Protein AF-A0A846NAR0-F1 (afdb_monomer)

Foldseek 3Di:
DCVVLVHDDVQLVVLLVVVQVCPVVVLDDCVQQPNADSHPPPVVSSVVLSVCLSVVHRNNVLCVVGPVSSVVVSD

Solvent-accessible surface area (backbone atoms only — not comparable to full-atom values): 4236 Å² total; per-residue (Å²): 109,39,77,84,60,72,43,62,63,66,62,52,49,52,43,51,51,50,52,24,52,33,34,74,72,63,78,37,5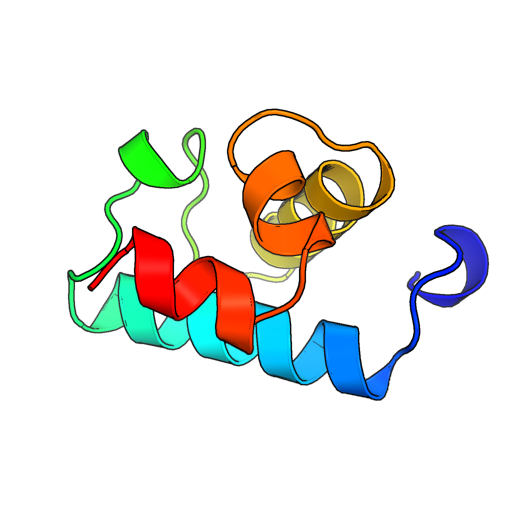2,44,74,69,51,70,67,41,65,48,50,87,88,42,61,67,37,50,55,49,48,54,51,24,23,67,66,50,41,76,50,14,40,48,52,60,64,34,61,75,56,34,42,72,73,75,111

Nearest PDB structures (foldseek):
  6x6u-assembly1_C  TM=9.647E-01  e=4.588E-04  Pyrococcus furiosus COM1
  1aor-assembly1_B  TM=8.994E-01  e=8.967E-04  Pyrococcus furiosus
  8c0z-assembly1_A  TM=9.297E-01  e=6.695E-03  Aromatoleum aromaticum

pLDDT: mean 96.47, std 2.85, range [78.19, 98.44]

Mean predicted aligned error: 2.06 Å

Sequence (75 aa):
MTDRLGLENNEAGWLVGWVMECYEKGYLTKDDIGGLEMKWGNVEAVRQLLHMTAHRQGFGDLLAEGVMRASQRIG

Secondary structure (DSSP, 8-state):
-HHHHT--HHHHHHHHHHHHHHHHTTSS-TTTTTT----TT-HHHHHHHHHHHHTT-THHHHHTT-HHHHHHHH-

Radius of gyration: 11.05 Å; Cα contacts (8 Å, |Δi|>4): 79; chains: 1; bounding box: 28×19×23 Å

Structure (mmCIF, N/CA/C/O backbone):
data_AF-A0A846NAR0-F1
#
_entry.id   AF-A0A846NAR0-F1
#
loop_
_atom_site.group_PDB
_atom_site.id
_atom_site.type_symbol
_atom_site.label_atom_id
_atom_site.label_alt_id
_atom_site.label_comp_id
_atom_site.label_asym_id
_atom_site.label_entity_id
_atom_site.label_seq_id
_atom_site.pdbx_PDB_ins_code
_atom_site.Cartn_x
_atom_site.Cartn_y
_atom_site.Cartn_z
_atom_site.occupancy
_atom_site.B_iso_or_equiv
_atom_site.auth_seq_id
_atom_site.auth_comp_id
_atom_site.auth_asym_id
_atom_site.auth_atom_id
_atom_site.pdbx_PDB_model_num
ATOM 1 N N . MET A 1 1 ? 15.087 -6.689 0.627 1.00 90.44 1 MET A N 1
ATOM 2 C CA . MET A 1 1 ? 14.154 -7.611 -0.076 1.00 90.44 1 MET A CA 1
ATOM 3 C C . MET A 1 1 ? 13.704 -7.001 -1.393 1.00 90.44 1 MET A C 1
ATOM 5 O O . MET A 1 1 ? 13.718 -7.706 -2.388 1.00 90.44 1 MET A O 1
ATOM 9 N N . THR A 1 2 ? 13.363 -5.713 -1.388 1.00 95.06 2 THR A N 1
ATOM 10 C CA . THR A 1 2 ? 13.027 -4.886 -2.554 1.00 95.06 2 THR A CA 1
ATOM 11 C C . THR A 1 2 ? 14.018 -5.061 -3.707 1.00 95.06 2 THR A C 1
ATOM 13 O O . THR A 1 2 ? 13.582 -5.447 -4.785 1.00 95.06 2 THR A O 1
ATOM 16 N N . ASP A 1 3 ? 15.331 -4.996 -3.451 1.00 97.12 3 ASP A N 1
ATOM 17 C CA . ASP A 1 3 ? 16.364 -5.260 -4.475 1.00 97.12 3 ASP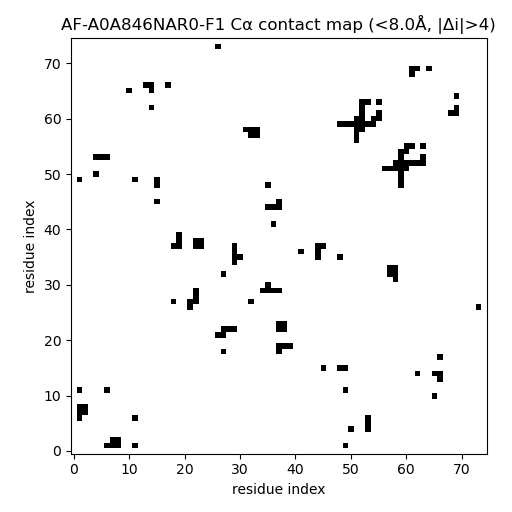 A CA 1
ATOM 18 C C . ASP A 1 3 ? 16.225 -6.631 -5.160 1.00 97.12 3 ASP A C 1
ATOM 20 O O . ASP A 1 3 ? 16.370 -6.748 -6.372 1.00 97.12 3 ASP A O 1
ATOM 24 N N . ARG A 1 4 ? 15.918 -7.690 -4.393 1.00 97.88 4 ARG A N 1
ATOM 25 C CA . ARG A 1 4 ? 15.756 -9.056 -4.929 1.00 97.88 4 ARG A CA 1
ATOM 26 C C . ARG A 1 4 ? 14.458 -9.228 -5.714 1.00 97.88 4 ARG A C 1
ATOM 28 O O . ARG A 1 4 ? 14.395 -10.092 -6.578 1.00 97.88 4 ARG A O 1
ATOM 35 N N . LEU A 1 5 ? 13.434 -8.449 -5.373 1.00 97.69 5 LEU A N 1
ATOM 36 C CA . LEU A 1 5 ? 12.135 -8.448 -6.045 1.00 97.69 5 LEU A CA 1
ATOM 37 C C . LEU A 1 5 ? 12.085 -7.462 -7.224 1.00 97.69 5 LEU A C 1
ATOM 39 O O . LEU A 1 5 ? 11.091 -7.441 -7.940 1.00 97.69 5 L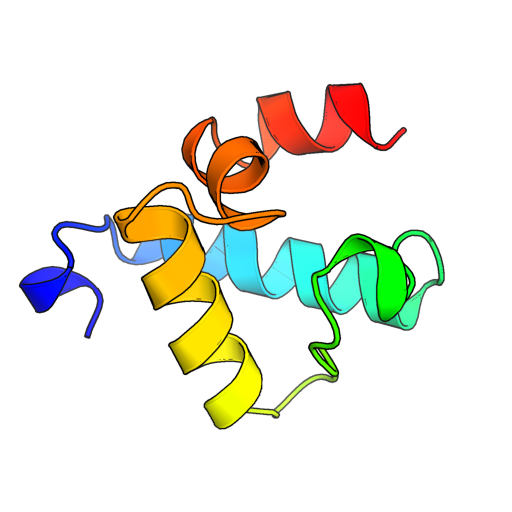EU A O 1
ATOM 43 N N . GLY A 1 6 ? 13.125 -6.645 -7.424 1.00 97.19 6 GLY A N 1
ATOM 44 C CA . GLY A 1 6 ? 13.146 -5.604 -8.453 1.00 97.19 6 GLY A CA 1
ATOM 45 C C . GLY A 1 6 ? 12.204 -4.430 -8.164 1.00 97.19 6 GLY A C 1
ATOM 46 O O . GLY A 1 6 ? 11.729 -3.790 -9.097 1.00 97.19 6 GLY A O 1
ATOM 47 N N . LEU A 1 7 ? 11.909 -4.159 -6.888 1.00 97.62 7 LEU A N 1
ATOM 48 C CA . LEU A 1 7 ? 11.054 -3.048 -6.467 1.00 97.62 7 LEU A CA 1
ATOM 49 C C . LEU A 1 7 ? 11.895 -1.831 -6.077 1.00 97.62 7 LEU A C 1
ATOM 51 O O . LEU A 1 7 ? 12.892 -1.967 -5.368 1.00 97.62 7 LEU A O 1
ATOM 55 N N . GLU A 1 8 ? 11.445 -0.643 -6.477 1.00 97.19 8 GLU A N 1
ATOM 56 C CA . GLU A 1 8 ? 11.984 0.617 -5.964 1.00 97.19 8 GLU A CA 1
ATOM 57 C C . GLU A 1 8 ? 11.622 0.749 -4.471 1.00 97.19 8 GLU A C 1
ATOM 59 O O . GLU A 1 8 ? 10.498 0.457 -4.055 1.00 97.19 8 GLU A O 1
ATOM 64 N N . ASN A 1 9 ? 12.603 1.103 -3.641 1.00 96.06 9 ASN A N 1
ATOM 65 C CA . ASN A 1 9 ? 12.495 0.984 -2.191 1.00 96.06 9 ASN A CA 1
ATOM 66 C C . ASN A 1 9 ? 11.576 2.041 -1.565 1.00 96.06 9 ASN A C 1
ATOM 68 O O . ASN A 1 9 ? 10.867 1.739 -0.603 1.00 96.06 9 ASN A O 1
ATOM 72 N N . ASN A 1 10 ? 11.593 3.267 -2.084 1.00 96.69 10 ASN A N 1
ATOM 73 C CA . ASN A 1 10 ? 10.770 4.356 -1.576 1.00 96.69 10 ASN A CA 1
ATOM 74 C C . ASN A 1 10 ? 9.283 4.143 -1.920 1.00 96.69 10 ASN A C 1
ATOM 76 O O . ASN A 1 10 ? 8.437 4.187 -1.027 1.00 96.69 10 ASN A O 1
ATOM 80 N N . GLU A 1 11 ? 8.975 3.7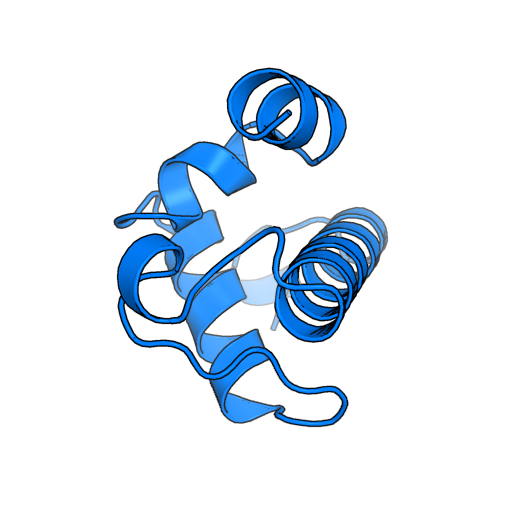86 -3.167 1.00 96.19 11 GLU A N 1
ATOM 81 C CA . GLU A 1 11 ? 7.622 3.434 -3.615 1.00 96.19 11 GLU A CA 1
ATOM 82 C C . GLU A 1 11 ? 7.075 2.216 -2.866 1.00 96.19 11 GLU A C 1
ATOM 84 O O . GLU A 1 11 ? 5.927 2.222 -2.420 1.00 96.19 11 GLU A O 1
ATOM 89 N N . ALA A 1 12 ? 7.902 1.188 -2.644 1.00 97.62 12 ALA A N 1
ATOM 90 C CA . ALA A 1 12 ? 7.511 0.039 -1.830 1.00 97.62 12 ALA A CA 1
ATOM 91 C C . ALA A 1 12 ? 7.150 0.447 -0.390 1.00 97.62 12 ALA A C 1
ATOM 93 O O . ALA A 1 12 ? 6.183 -0.070 0.172 1.00 97.62 12 ALA A O 1
ATOM 94 N N . GLY A 1 13 ? 7.899 1.383 0.200 1.00 97.12 13 GLY A N 1
ATOM 95 C CA . GLY A 1 13 ? 7.622 1.917 1.533 1.00 97.12 13 GLY A CA 1
ATOM 96 C C . GLY A 1 13 ? 6.290 2.666 1.604 1.00 97.12 13 GLY A C 1
ATOM 97 O O . GLY A 1 13 ? 5.473 2.384 2.483 1.00 97.12 13 GLY A O 1
ATOM 98 N N . TRP A 1 14 ? 6.041 3.579 0.662 1.00 97.06 14 TRP A N 1
ATOM 99 C CA . TRP A 1 14 ? 4.787 4.337 0.593 1.00 97.06 14 TRP A CA 1
ATOM 100 C C . TRP A 1 14 ? 3.576 3.444 0.345 1.00 97.06 14 TRP A C 1
ATOM 102 O O . TRP A 1 14 ? 2.552 3.599 1.006 1.00 97.06 14 TRP A O 1
ATOM 112 N N . LEU A 1 15 ? 3.710 2.468 -0.549 1.00 97.50 15 LEU A N 1
ATOM 113 C CA . LEU A 1 15 ? 2.672 1.490 -0.850 1.00 97.50 15 LEU A CA 1
ATOM 114 C C . LEU A 1 15 ? 2.291 0.662 0.376 1.00 97.50 15 LEU A C 1
ATOM 116 O O . LEU A 1 15 ? 1.107 0.514 0.670 1.00 97.50 15 LEU A O 1
ATOM 120 N N . VAL A 1 16 ? 3.275 0.170 1.131 1.00 98.12 16 VAL A N 1
ATOM 121 C CA . VAL A 1 16 ? 3.020 -0.569 2.376 1.00 98.12 16 VAL A CA 1
ATOM 122 C C . VAL A 1 16 ? 2.343 0.317 3.420 1.00 98.12 16 VAL A C 1
ATOM 124 O O . VAL A 1 16 ? 1.356 -0.111 4.019 1.00 98.12 16 VAL A O 1
ATOM 127 N N . GLY A 1 17 ? 2.844 1.539 3.624 1.00 98.12 17 GLY A N 1
ATOM 128 C CA . GLY A 1 17 ? 2.261 2.483 4.580 1.00 98.12 17 GLY A CA 1
ATOM 129 C C . GLY A 1 17 ? 0.809 2.820 4.243 1.00 98.12 17 GLY A C 1
ATOM 130 O O . GLY A 1 17 ? -0.051 2.778 5.118 1.00 98.12 17 GLY A O 1
ATOM 131 N N . TRP A 1 18 ? 0.521 3.054 2.962 1.00 97.69 18 TRP A N 1
ATOM 132 C CA . TRP A 1 18 ? -0.830 3.323 2.480 1.00 97.69 18 TRP A CA 1
ATOM 133 C C . TRP A 1 18 ? -1.782 2.147 2.734 1.00 97.69 18 TRP A C 1
ATOM 135 O O . TRP A 1 18 ? -2.867 2.343 3.274 1.00 97.69 18 TRP A O 1
ATOM 145 N N . VAL A 1 19 ? -1.363 0.912 2.430 1.00 98.00 19 VAL A N 1
ATOM 146 C CA . VAL A 1 19 ? -2.189 -0.280 2.695 1.00 98.00 19 VAL A CA 1
ATOM 147 C C . VAL A 1 19 ? -2.446 -0.464 4.193 1.00 98.00 19 VAL A C 1
ATOM 149 O O . VAL A 1 19 ? -3.569 -0.792 4.573 1.00 98.00 19 VAL A O 1
ATOM 152 N N . MET A 1 20 ? -1.444 -0.237 5.050 1.00 98.31 20 MET A N 1
ATOM 153 C CA . MET A 1 20 ? -1.619 -0.314 6.507 1.00 98.31 20 MET A CA 1
ATOM 154 C C . MET A 1 20 ? -2.601 0.734 7.027 1.00 98.31 20 MET A C 1
ATOM 156 O O . MET A 1 20 ? -3.470 0.406 7.832 1.00 98.31 20 MET A O 1
ATOM 160 N N . GLU A 1 21 ? -2.505 1.973 6.549 1.00 97.81 21 GLU A N 1
ATOM 161 C CA . GLU A 1 21 ? -3.410 3.050 6.949 1.00 97.81 21 GLU A CA 1
ATOM 162 C C . GLU A 1 21 ? -4.846 2.794 6.470 1.00 97.81 21 GLU A C 1
ATOM 164 O O . GLU A 1 21 ? -5.797 2.958 7.237 1.00 97.81 21 GLU A O 1
ATOM 169 N N . CYS A 1 22 ? -5.020 2.338 5.227 1.00 97.12 22 CYS A N 1
ATOM 170 C CA . CYS A 1 22 ? -6.325 1.947 4.701 1.00 97.12 22 CYS A CA 1
ATOM 171 C C . CYS A 1 22 ? -6.934 0.784 5.492 1.00 97.12 22 CYS A C 1
ATOM 173 O O . CYS A 1 22 ? -8.132 0.805 5.772 1.00 97.12 22 CYS A O 1
ATOM 175 N N . TYR A 1 23 ? -6.126 -0.201 5.887 1.00 97.81 23 TYR A N 1
ATOM 176 C CA . TYR A 1 23 ? -6.575 -1.313 6.722 1.00 97.81 23 TYR A CA 1
ATOM 177 C C . TYR A 1 23 ? -6.961 -0.854 8.134 1.00 97.81 23 TYR A C 1
ATOM 179 O O . TYR A 1 23 ? -8.033 -1.194 8.629 1.00 97.81 23 TYR A O 1
ATOM 187 N N . GLU A 1 24 ? -6.129 -0.030 8.776 1.00 97.88 24 GLU A N 1
ATOM 188 C CA . GLU A 1 24 ? -6.391 0.514 10.114 1.00 97.88 24 GLU A CA 1
ATOM 189 C C . GLU A 1 24 ? -7.666 1.367 10.157 1.00 97.88 24 GLU A C 1
ATOM 191 O O . GLU A 1 24 ? -8.441 1.280 11.110 1.00 97.88 24 GLU A O 1
ATOM 196 N N . LYS A 1 25 ? -7.916 2.156 9.108 1.00 96.69 25 LYS A N 1
ATOM 197 C CA . LYS A 1 25 ? -9.114 2.999 8.984 1.00 96.69 25 LYS A CA 1
ATOM 198 C C . LYS A 1 25 ? -10.345 2.253 8.457 1.00 96.69 25 LYS A C 1
ATOM 200 O O . LYS A 1 25 ? -11.414 2.852 8.381 1.00 96.69 25 LYS A O 1
ATOM 205 N N . GLY A 1 26 ? -10.217 0.971 8.112 1.00 96.12 26 GLY A N 1
ATOM 206 C CA . GLY A 1 26 ? -11.322 0.136 7.636 1.00 96.12 26 GLY A CA 1
ATOM 207 C C . GLY A 1 26 ? -11.735 0.367 6.178 1.00 96.12 26 GLY A C 1
ATOM 208 O O . GLY A 1 26 ? -12.802 -0.092 5.785 1.00 96.12 26 GLY A O 1
ATOM 209 N N . TYR A 1 27 ? -10.911 1.049 5.375 1.00 95.88 27 TYR A N 1
ATOM 210 C CA . TYR A 1 27 ? -11.099 1.151 3.920 1.00 95.88 27 TYR A CA 1
ATOM 211 C C . TYR A 1 27 ? -10.731 -0.145 3.193 1.00 95.88 27 TYR A C 1
ATOM 213 O O . TYR A 1 27 ? -11.245 -0.414 2.114 1.00 95.88 27 TYR A O 1
ATOM 221 N N . LEU A 1 28 ? -9.831 -0.937 3.780 1.00 96.75 28 LEU A N 1
ATOM 222 C CA . LEU A 1 28 ? -9.490 -2.275 3.314 1.00 96.75 28 LEU A CA 1
ATOM 223 C C . LEU A 1 28 ? -9.788 -3.285 4.412 1.00 96.75 28 LEU A C 1
ATOM 225 O O . LEU A 1 28 ? -9.381 -3.111 5.562 1.00 96.75 28 LEU A O 1
ATOM 229 N N . THR A 1 29 ? -10.464 -4.366 4.051 1.00 96.38 29 THR A N 1
ATOM 230 C CA . THR A 1 29 ? -10.694 -5.504 4.938 1.00 96.38 29 THR A CA 1
ATOM 231 C C . THR A 1 29 ? -9.648 -6.588 4.710 1.00 96.38 29 THR A C 1
ATOM 233 O O . THR A 1 29 ? -8.920 -6.592 3.718 1.00 96.38 29 THR A O 1
ATOM 236 N N . LYS A 1 30 ? -9.580 -7.547 5.640 1.00 96.06 30 LYS A N 1
ATOM 237 C CA . LYS A 1 30 ? -8.705 -8.720 5.524 1.00 96.06 30 LYS A CA 1
ATOM 238 C C . LYS A 1 30 ? -9.000 -9.523 4.251 1.00 96.06 30 LYS A C 1
ATOM 240 O O . LYS A 1 30 ? -8.071 -10.050 3.646 1.00 96.06 30 LYS A O 1
ATOM 245 N N . ASP A 1 31 ? -10.262 -9.579 3.836 1.00 95.75 31 ASP A N 1
ATOM 246 C CA . ASP A 1 31 ? -10.681 -10.318 2.646 1.00 95.75 31 ASP A CA 1
ATOM 247 C C . ASP A 1 31 ? -10.251 -9.602 1.356 1.00 95.75 31 ASP A C 1
ATOM 249 O O . ASP A 1 31 ? -9.751 -10.259 0.440 1.00 95.75 31 ASP A O 1
ATOM 253 N N . ASP A 1 32 ? -10.319 -8.265 1.316 1.00 93.69 32 ASP A N 1
ATOM 254 C CA . ASP A 1 32 ? -9.870 -7.465 0.161 1.00 93.69 32 ASP A CA 1
ATOM 255 C C . ASP A 1 32 ? -8.381 -7.678 -0.144 1.00 93.69 32 ASP A C 1
ATOM 257 O O . ASP A 1 32 ? -7.964 -7.732 -1.302 1.00 93.69 32 ASP A O 1
ATOM 261 N N . ILE A 1 33 ? -7.573 -7.842 0.906 1.00 95.00 33 ILE A N 1
ATOM 262 C CA . ILE A 1 33 ? -6.110 -7.955 0.827 1.00 95.00 33 ILE A CA 1
ATOM 263 C C . ILE A 1 33 ? -5.608 -9.401 0.916 1.00 95.00 33 ILE A C 1
ATOM 265 O O . ILE A 1 33 ? -4.464 -9.653 1.297 1.00 95.00 33 ILE A O 1
ATOM 269 N N . GLY A 1 34 ? -6.453 -10.368 0.548 1.00 92.44 34 GLY A N 1
ATOM 270 C CA . GLY A 1 34 ? -6.054 -11.770 0.399 1.00 92.44 34 GLY A CA 1
ATOM 271 C C . GLY A 1 34 ? -5.727 -12.471 1.719 1.00 92.44 34 GLY A C 1
ATOM 272 O O . GLY A 1 34 ? -4.851 -13.333 1.764 1.00 92.44 34 GLY A O 1
ATOM 273 N N . GLY A 1 35 ? -6.401 -12.094 2.803 1.00 95.62 35 GLY A N 1
ATOM 274 C CA . GLY A 1 35 ? -6.235 -12.697 4.122 1.00 95.62 35 GLY A CA 1
ATOM 275 C C . GLY A 1 35 ? -5.110 -12.092 4.965 1.00 95.62 35 GLY A C 1
ATOM 276 O O . GLY A 1 35 ? -4.887 -12.554 6.088 1.00 95.62 35 GLY A O 1
ATOM 277 N N . LEU A 1 36 ? -4.393 -11.082 4.461 1.00 97.12 36 LEU A N 1
ATOM 278 C CA . LEU A 1 36 ? -3.293 -10.449 5.189 1.00 97.12 36 LEU A CA 1
ATOM 279 C C . LEU A 1 36 ? -3.810 -9.562 6.326 1.00 97.12 36 LEU A C 1
ATOM 281 O O . LEU A 1 36 ? -4.766 -8.812 6.170 1.00 97.12 36 LEU A O 1
ATOM 285 N N . GLU A 1 37 ? -3.144 -9.603 7.480 1.00 97.38 37 GLU A N 1
ATOM 286 C CA . GLU A 1 37 ? -3.401 -8.655 8.570 1.00 97.38 37 GLU A CA 1
ATOM 287 C C . GLU A 1 37 ? -2.410 -7.494 8.498 1.00 97.38 37 GLU A C 1
ATOM 289 O O . GLU A 1 37 ? -1.360 -7.519 9.149 1.00 97.38 37 GLU A O 1
ATOM 294 N N . MET A 1 38 ? -2.746 -6.469 7.715 1.00 97.88 38 MET A N 1
ATOM 295 C CA . MET A 1 38 ? -1.892 -5.299 7.466 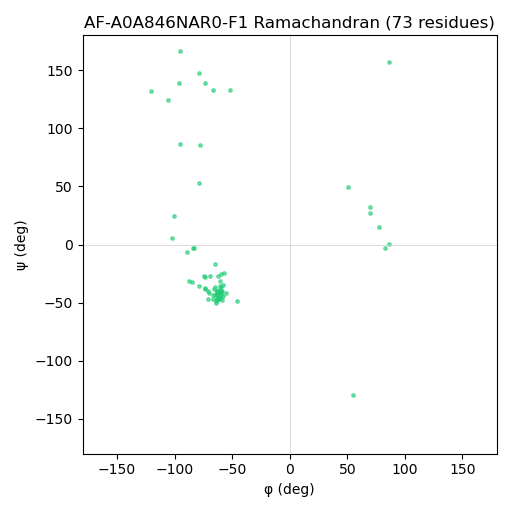1.00 97.88 38 MET A CA 1
ATOM 296 C C . MET A 1 38 ? -1.917 -4.285 8.622 1.00 97.88 38 MET A C 1
ATOM 298 O O . MET A 1 38 ? -2.163 -3.100 8.436 1.00 97.88 38 MET A O 1
ATOM 302 N N . LYS A 1 39 ? -1.647 -4.756 9.842 1.00 97.62 39 LYS A N 1
ATOM 303 C CA . LYS A 1 39 ? -1.448 -3.913 11.029 1.00 97.62 39 LYS A CA 1
ATOM 304 C C . LYS A 1 39 ? -0.039 -3.320 11.029 1.00 97.62 39 LYS A C 1
ATOM 306 O O . LYS A 1 39 ? 0.915 -3.993 10.626 1.00 97.62 39 LYS A O 1
ATOM 311 N N . TRP A 1 40 ? 0.111 -2.109 11.562 1.00 97.94 40 TRP A N 1
ATOM 312 C CA . TRP A 1 40 ? 1.420 -1.492 11.773 1.00 97.94 40 TRP A CA 1
ATOM 313 C C . TRP A 1 40 ? 2.364 -2.419 12.549 1.00 97.94 40 TRP A C 1
ATOM 315 O O . TRP A 1 40 ? 1.992 -3.017 13.558 1.00 97.94 40 TRP A O 1
ATOM 325 N N . GLY A 1 41 ? 3.594 -2.558 12.051 1.00 96.19 41 GLY A N 1
ATOM 326 C CA . GLY A 1 41 ? 4.616 -3.426 12.642 1.00 96.19 41 GLY A CA 1
ATOM 327 C C . GLY A 1 41 ? 4.525 -4.910 12.261 1.00 96.19 41 GLY A C 1
ATOM 328 O O . GLY A 1 41 ? 5.417 -5.673 12.634 1.00 96.19 41 GLY A O 1
ATOM 329 N N . ASN A 1 42 ? 3.521 -5.347 11.489 1.00 98.00 42 ASN A N 1
ATOM 330 C CA . ASN A 1 42 ? 3.445 -6.733 11.019 1.00 98.00 42 ASN A CA 1
ATOM 331 C C . ASN A 1 42 ? 4.395 -6.989 9.835 1.00 98.00 42 ASN A C 1
ATOM 333 O O . ASN A 1 42 ? 4.009 -6.924 8.667 1.00 98.00 42 ASN A O 1
ATOM 337 N N . VAL A 1 43 ? 5.652 -7.305 10.147 1.00 97.56 43 VAL A N 1
ATOM 338 C CA . VAL A 1 43 ? 6.717 -7.526 9.154 1.00 97.56 43 VAL A CA 1
ATOM 339 C C . VAL A 1 43 ? 6.400 -8.677 8.1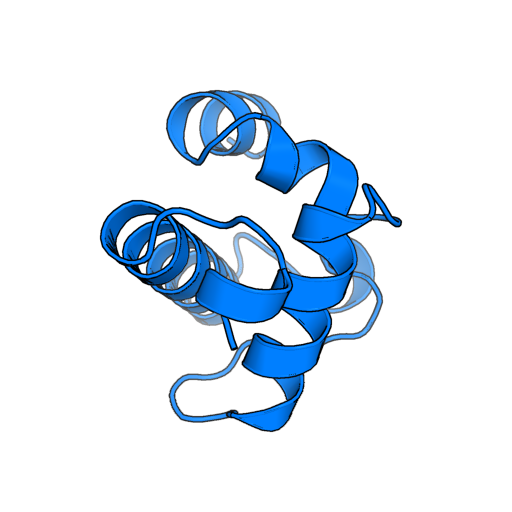93 1.00 97.56 43 VAL A C 1
ATOM 341 O O . VAL A 1 43 ? 6.723 -8.588 7.008 1.00 97.56 43 VAL A O 1
ATOM 344 N N . GLU A 1 44 ? 5.750 -9.741 8.666 1.00 98.00 44 GLU A N 1
ATOM 345 C CA . GLU A 1 44 ? 5.454 -10.903 7.822 1.00 98.00 44 GLU A CA 1
ATOM 346 C C . GLU A 1 44 ? 4.370 -10.586 6.785 1.00 98.00 44 GLU A C 1
ATOM 348 O O . GLU A 1 44 ? 4.517 -10.938 5.613 1.00 98.00 44 GLU A O 1
ATOM 353 N N . ALA A 1 45 ? 3.335 -9.831 7.172 1.00 98.00 45 ALA A N 1
ATOM 354 C CA . ALA A 1 45 ? 2.325 -9.360 6.225 1.00 98.00 45 ALA A CA 1
ATOM 355 C C . ALA A 1 45 ? 2.935 -8.430 5.163 1.00 98.00 45 ALA A C 1
ATOM 357 O O . ALA A 1 45 ? 2.632 -8.577 3.982 1.00 98.00 45 ALA A O 1
ATOM 358 N N . VAL A 1 46 ? 3.865 -7.546 5.548 1.00 98.12 46 VAL A N 1
ATOM 359 C CA . VAL A 1 46 ? 4.604 -6.688 4.602 1.00 98.12 46 VAL A CA 1
ATOM 360 C C . VAL A 1 46 ? 5.417 -7.510 3.610 1.00 98.12 46 VAL A C 1
ATOM 362 O O . VAL A 1 46 ? 5.375 -7.251 2.407 1.00 98.12 46 VAL A O 1
ATOM 365 N N . ARG A 1 47 ? 6.157 -8.510 4.099 1.00 98.00 47 ARG A N 1
ATOM 366 C CA . ARG A 1 47 ? 6.963 -9.394 3.250 1.00 98.00 47 ARG A CA 1
ATOM 367 C C . ARG A 1 47 ? 6.089 -10.102 2.215 1.00 98.00 47 ARG A C 1
ATOM 369 O O . ARG A 1 47 ? 6.463 -10.168 1.043 1.00 98.00 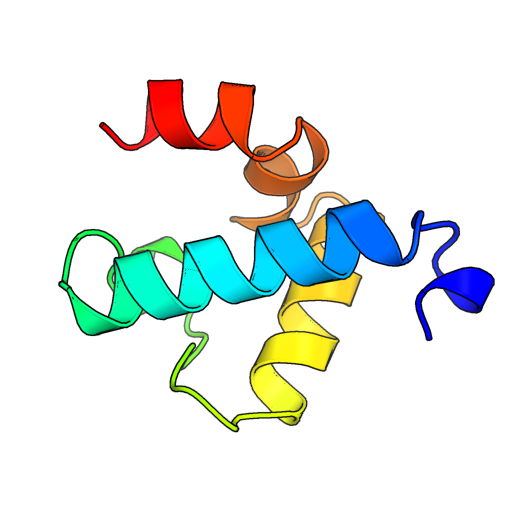47 ARG A O 1
ATOM 376 N N . GLN A 1 48 ? 4.931 -10.601 2.640 1.00 98.25 48 GLN A N 1
ATOM 377 C CA . GLN A 1 48 ? 3.992 -11.285 1.759 1.00 98.25 48 GLN A CA 1
ATOM 378 C C . GLN A 1 48 ? 3.325 -10.326 0.766 1.00 98.25 48 GLN A C 1
ATOM 380 O O . GLN A 1 48 ? 3.251 -10.652 -0.416 1.00 98.25 48 GLN A O 1
ATOM 385 N N . LEU A 1 49 ? 2.923 -9.128 1.203 1.00 98.25 49 LEU A N 1
ATOM 386 C CA . LEU A 1 49 ? 2.349 -8.102 0.332 1.00 98.25 49 LEU A CA 1
ATOM 387 C C . LEU A 1 49 ? 3.324 -7.715 -0.786 1.00 98.25 49 LEU A C 1
ATOM 389 O O . LEU A 1 49 ? 2.951 -7.719 -1.953 1.00 98.25 49 LEU A O 1
ATOM 393 N N . LEU A 1 50 ? 4.590 -7.446 -0.454 1.00 98.25 50 LEU A N 1
ATOM 394 C CA . LEU A 1 50 ? 5.606 -7.075 -1.444 1.00 98.25 50 LEU A CA 1
ATOM 395 C C . LEU A 1 50 ? 5.898 -8.209 -2.433 1.00 98.25 50 LEU A C 1
ATOM 397 O O . LEU A 1 50 ? 6.083 -7.948 -3.621 1.00 98.25 50 LEU A O 1
ATOM 401 N N . HIS A 1 51 ? 5.892 -9.463 -1.972 1.00 98.44 51 HIS A N 1
ATOM 402 C CA . HIS A 1 51 ? 5.984 -10.624 -2.858 1.00 98.44 51 HIS A CA 1
ATOM 403 C C . HIS A 1 51 ? 4.777 -10.693 -3.802 1.00 98.44 51 HIS A C 1
ATOM 405 O O . HIS A 1 51 ? 4.938 -10.852 -5.010 1.00 98.44 51 HIS A O 1
ATOM 411 N N . MET A 1 52 ? 3.562 -10.546 -3.275 1.00 98.25 52 MET A N 1
ATOM 412 C CA . MET A 1 52 ? 2.342 -10.542 -4.082 1.00 98.25 52 MET A CA 1
ATOM 413 C C . MET A 1 52 ? 2.356 -9.419 -5.123 1.00 98.25 52 MET A C 1
ATOM 415 O O . MET A 1 52 ? 1.993 -9.666 -6.269 1.00 98.25 52 MET A O 1
ATOM 419 N N . THR A 1 53 ? 2.823 -8.223 -4.760 1.00 98.25 53 THR A N 1
ATOM 420 C CA . THR A 1 53 ? 2.958 -7.082 -5.677 1.00 98.25 53 THR A CA 1
ATOM 421 C C . THR A 1 53 ? 3.969 -7.363 -6.785 1.00 98.25 53 THR A C 1
ATOM 423 O O . THR A 1 53 ? 3.641 -7.229 -7.962 1.00 98.25 53 THR A O 1
ATOM 426 N N . ALA A 1 54 ? 5.175 -7.823 -6.440 1.00 98.31 54 ALA A N 1
ATOM 427 C CA . ALA A 1 54 ? 6.219 -8.130 -7.422 1.00 98.31 54 ALA A CA 1
ATOM 428 C C . ALA A 1 54 ? 5.797 -9.222 -8.421 1.00 98.31 54 ALA A C 1
ATOM 430 O O . ALA A 1 54 ? 6.205 -9.203 -9.581 1.00 98.31 54 ALA A O 1
ATOM 431 N N . HIS A 1 55 ? 4.954 -10.159 -7.980 1.00 98.31 55 HIS A N 1
ATOM 432 C CA . HIS A 1 55 ? 4.475 -11.277 -8.791 1.00 98.31 55 HIS A CA 1
ATOM 433 C C . HIS A 1 55 ? 3.048 -11.103 -9.334 1.00 98.31 55 HIS A C 1
ATOM 435 O O . HIS A 1 55 ? 2.533 -12.040 -9.943 1.00 98.31 55 HIS A O 1
ATOM 441 N N . ARG A 1 56 ? 2.411 -9.938 -9.134 1.00 98.19 56 ARG A N 1
ATOM 442 C CA . ARG A 1 56 ? 1.028 -9.642 -9.560 1.00 98.19 56 ARG A CA 1
ATOM 443 C C . ARG A 1 56 ? 0.008 -10.706 -9.121 1.00 98.19 56 ARG A C 1
ATOM 445 O O . ARG A 1 56 ? -0.775 -11.221 -9.914 1.00 98.19 56 ARG A O 1
ATOM 452 N N . GLN A 1 57 ? 0.035 -11.067 -7.840 1.00 98.19 57 GLN A N 1
ATOM 453 C CA . GLN A 1 57 ? -0.829 -12.098 -7.256 1.00 98.19 57 GLN A CA 1
ATOM 454 C C . GLN A 1 57 ? -1.935 -11.486 -6.392 1.00 98.19 57 GLN A C 1
ATOM 456 O O . GLN A 1 57 ? -1.651 -10.778 -5.425 1.00 98.19 57 GLN A O 1
ATOM 461 N N . GLY A 1 58 ? -3.196 -11.809 -6.695 1.00 96.19 58 GLY A N 1
ATOM 462 C CA . GLY A 1 58 ? -4.354 -11.334 -5.929 1.00 96.19 58 GLY A CA 1
ATOM 463 C C . GLY A 1 58 ? -4.375 -9.807 -5.825 1.00 96.19 58 GLY A C 1
ATOM 464 O O . GLY A 1 58 ? -4.188 -9.115 -6.824 1.00 96.19 58 GLY A O 1
ATOM 465 N N . PHE A 1 59 ? -4.523 -9.283 -4.605 1.00 96.69 59 PHE A N 1
ATOM 466 C CA . PHE A 1 59 ? -4.471 -7.839 -4.338 1.00 96.69 59 PHE A CA 1
ATOM 467 C C . PHE A 1 59 ? -3.156 -7.176 -4.794 1.00 96.69 59 PHE A C 1
ATOM 469 O O . PHE A 1 59 ? -3.132 -5.992 -5.123 1.00 96.69 59 PHE A O 1
ATOM 476 N N . GLY A 1 60 ? -2.065 -7.942 -4.889 1.00 97.50 60 GLY A N 1
ATOM 477 C CA . GLY A 1 60 ? -0.782 -7.459 -5.391 1.00 97.50 60 GLY A CA 1
ATOM 478 C C . GLY A 1 60 ? -0.810 -6.990 -6.849 1.00 97.50 60 GLY A C 1
ATOM 479 O O . GLY A 1 60 ? -0.036 -6.104 -7.198 1.00 97.50 60 GLY A O 1
ATOM 480 N N . ASP A 1 61 ? -1.708 -7.509 -7.697 1.00 97.94 61 ASP A N 1
ATOM 481 C CA . ASP A 1 61 ? -1.831 -7.025 -9.084 1.00 97.94 61 ASP A CA 1
ATOM 482 C C . ASP A 1 61 ? -2.318 -5.571 -9.139 1.00 97.94 61 ASP A C 1
ATOM 484 O O . ASP A 1 61 ? -1.795 -4.765 -9.905 1.00 97.94 61 ASP A O 1
ATOM 488 N N . LEU A 1 62 ? -3.247 -5.200 -8.250 1.00 96.62 62 LEU A N 1
ATOM 489 C CA . LEU A 1 62 ? -3.692 -3.815 -8.118 1.00 96.62 62 LEU A CA 1
ATOM 490 C C . LEU A 1 62 ? -2.554 -2.908 -7.640 1.00 96.62 62 LEU A C 1
ATOM 492 O O . LEU A 1 62 ? -2.361 -1.813 -8.164 1.00 96.62 62 LEU A O 1
ATOM 496 N N . LEU A 1 63 ? -1.792 -3.367 -6.650 1.00 97.06 63 LEU A N 1
ATOM 497 C CA . LEU A 1 63 ? -0.693 -2.601 -6.067 1.00 97.06 63 LEU A CA 1
ATOM 498 C C . LEU A 1 63 ? 0.496 -2.438 -7.023 1.00 97.06 63 LEU A C 1
ATOM 500 O O . LEU A 1 63 ? 1.205 -1.435 -6.942 1.00 97.06 63 LEU A O 1
ATOM 504 N N . ALA A 1 64 ? 0.689 -3.367 -7.963 1.00 97.62 64 ALA A N 1
ATOM 505 C CA . ALA A 1 64 ? 1.726 -3.276 -8.992 1.00 97.62 64 ALA A CA 1
ATOM 506 C C . ALA A 1 64 ? 1.514 -2.095 -9.958 1.00 97.62 64 ALA A C 1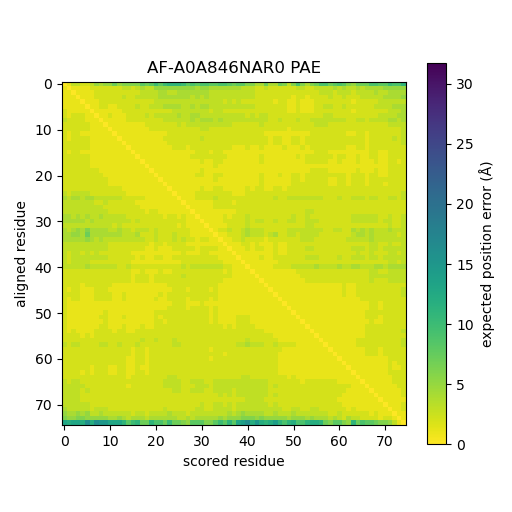
ATOM 508 O O . ALA A 1 64 ? 2.447 -1.677 -10.643 1.00 97.62 64 ALA A O 1
ATOM 509 N N . GLU A 1 65 ? 0.309 -1.522 -9.988 1.00 96.88 65 GLU A N 1
ATOM 510 C CA . GLU A 1 65 ? -0.015 -0.316 -10.751 1.00 96.88 65 GLU A CA 1
ATOM 511 C C . GLU A 1 65 ? 0.343 0.993 -10.023 1.00 96.88 65 GLU A C 1
ATOM 513 O O . GLU A 1 65 ? 0.197 2.076 -10.598 1.00 96.88 65 GLU A O 1
ATOM 518 N N . GLY A 1 66 ? 0.837 0.907 -8.783 1.00 95.06 66 GLY A N 1
ATOM 519 C CA . GLY A 1 66 ? 1.215 2.040 -7.943 1.00 95.06 66 GLY A CA 1
ATOM 520 C C . GLY A 1 66 ? 0.052 2.628 -7.139 1.00 95.06 66 GLY A C 1
ATOM 521 O O . GLY A 1 66 ? -1.122 2.505 -7.500 1.00 95.06 66 GLY A O 1
ATOM 522 N N . VAL A 1 67 ? 0.389 3.315 -6.042 1.00 95.31 67 VAL A N 1
ATOM 523 C CA . VAL A 1 67 ? -0.580 3.801 -5.039 1.00 95.31 67 VAL A CA 1
ATOM 524 C C . VAL A 1 67 ? -1.631 4.731 -5.641 1.00 95.31 67 VAL A C 1
ATOM 526 O O . VAL A 1 67 ? -2.807 4.596 -5.328 1.00 95.31 67 VAL A O 1
ATOM 529 N N . MET A 1 68 ? -1.242 5.626 -6.555 1.00 95.50 68 MET A N 1
ATOM 530 C CA . MET A 1 68 ? -2.174 6.554 -7.210 1.00 95.50 68 MET A CA 1
ATOM 531 C C . MET A 1 68 ? -3.280 5.830 -7.995 1.00 95.50 68 MET A C 1
ATOM 533 O O . MET A 1 68 ? -4.433 6.247 -7.960 1.00 95.50 68 MET A O 1
ATOM 537 N N . ARG A 1 69 ? -2.947 4.757 -8.727 1.00 96.12 69 ARG A N 1
ATOM 538 C CA . ARG A 1 69 ? -3.943 3.995 -9.504 1.00 96.12 69 ARG A CA 1
ATOM 539 C C . ARG A 1 69 ? -4.736 3.058 -8.603 1.00 96.12 69 ARG A C 1
ATOM 541 O O . ARG A 1 69 ? -5.929 2.875 -8.827 1.00 96.12 69 ARG A O 1
ATOM 548 N N . ALA A 1 70 ? -4.086 2.484 -7.593 1.00 95.50 70 ALA A N 1
ATOM 549 C CA . ALA A 1 70 ? -4.742 1.634 -6.610 1.00 95.50 70 ALA A CA 1
ATOM 550 C C . ALA A 1 70 ? -5.807 2.407 -5.817 1.00 95.50 70 ALA A C 1
ATOM 552 O O . ALA A 1 70 ? -6.937 1.932 -5.701 1.00 95.50 70 ALA A O 1
ATOM 553 N N . SER A 1 71 ? -5.491 3.620 -5.352 1.00 94.69 71 SER A N 1
ATOM 554 C CA . SER A 1 71 ? -6.427 4.450 -4.586 1.00 94.69 71 SER A CA 1
ATOM 555 C C . SER A 1 71 ? -7.664 4.827 -5.396 1.00 94.69 71 SER A C 1
ATOM 557 O O . SER A 1 71 ? -8.772 4.667 -4.905 1.00 94.69 71 SER A O 1
ATOM 559 N N . GLN A 1 72 ? -7.506 5.187 -6.673 1.00 95.56 72 GLN A N 1
ATOM 560 C CA . GLN A 1 72 ? -8.633 5.483 -7.568 1.00 95.56 72 GLN A CA 1
ATOM 561 C C . GLN A 1 72 ? -9.607 4.310 -7.756 1.00 95.56 72 GLN A C 1
ATOM 563 O O . GLN A 1 72 ? -10.763 4.538 -8.107 1.00 95.56 72 G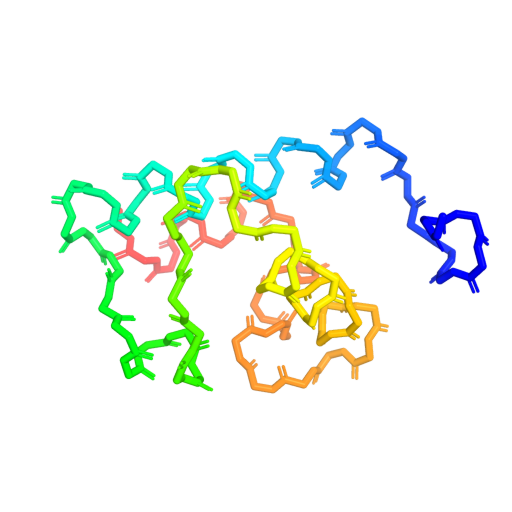LN A O 1
ATOM 568 N N . ARG A 1 73 ? -9.156 3.060 -7.573 1.00 90.94 73 ARG A N 1
ATOM 569 C CA . ARG A 1 73 ? -10.036 1.882 -7.645 1.00 90.94 73 ARG A CA 1
ATOM 570 C C . ARG A 1 73 ? -10.701 1.549 -6.316 1.00 90.94 73 ARG A C 1
ATOM 572 O O . ARG A 1 73 ? -11.789 0.985 -6.335 1.00 90.94 73 ARG A O 1
ATOM 579 N N . ILE A 1 74 ? -10.035 1.840 -5.202 1.00 87.44 74 ILE A N 1
ATOM 580 C CA . ILE A 1 74 ? -10.517 1.504 -3.858 1.00 87.44 74 ILE A CA 1
ATOM 581 C C . ILE A 1 74 ? -11.482 2.572 -3.325 1.00 87.44 74 ILE A C 1
ATOM 583 O O . ILE A 1 74 ? -12.445 2.211 -2.652 1.00 87.44 74 ILE A O 1
ATOM 587 N N . GLY A 1 75 ? -11.293 3.843 -3.697 1.00 78.19 75 GLY A N 1
ATOM 588 C CA . GLY A 1 75 ? -12.129 4.971 -3.271 1.00 78.19 75 GLY A CA 1
ATOM 589 C C . GLY A 1 75 ? -11.318 6.038 -2.565 1.00 78.19 75 GLY A C 1
ATOM 590 O O . GLY A 1 75 ? -11.014 5.838 -1.370 1.00 78.19 75 GLY A O 1
#